Protein AF-A0A2X4UVG2-F1 (afdb_monomer_lite)

Secondary structure (DSSP, 8-state):
--SBHHHHHTT-EEEEE-SSTT-S-S--S----TT---SSSSEEEEEEE-TTS-EEEEEEEEGGGS-TTT---EEE--STT-EEEE-S------S--TT---SS-EEEESSSEEEE-S-----S-EEE-SEEEEE-STT-SS-TTT---EEE-TTEEEE-TT-----S-EEE-S---

Foldseek 3Di:
DDQEQVVQVVFKDFPAFAPAFLPAPDWDPDDDPPPDADPWLQKGFDFTADPSNGTTITTMHTLLVDDQARHDQEGAQADLARHHEHQDARAADDDHHPVNHPSAEHEYHHAYEYEQQDQYAGAEEYEQAAHEYEYNEAASAHDPPQAEEYEAHDNGYYHDVPHHHHHHYYHYPPDPD

Sequence (177 aa):
MPNSASALTSTQYTLIHTSTPGGISGDFSSVSLGGASSSVDYVLLYGGKSASGQDYNVGFELTWLADEQRGNGAFTLAGVNDRFNVDISLGDRSGVFASDWDGKTLTKAGKGTLLLSRVNTYSGPTLIQQGTLETGVENAFGGALEGTDVFVGEGGTLNLNGFSQKIGNLTEADGWL

Radius of gyration: 17.29 Å; chains: 1; bounding box: 51×38×46 Å

Organism: NCBI:txid158841

InterPro domains:
  IPR013425 Autotransporter-associated beta strand repeat [PF12951] (106-134)
  IPR013425 Autotransporter-associated beta strand repeat [TIGR02601] (105-135)

pLDDT: mean 90.62, std 10.82, range [44.03, 98.88]

Structure (mmCIF, N/CA/C/O backbone):
data_AF-A0A2X4UVG2-F1
#
_entry.id   AF-A0A2X4UVG2-F1
#
loop_
_atom_site.group_PDB
_atom_site.id
_atom_site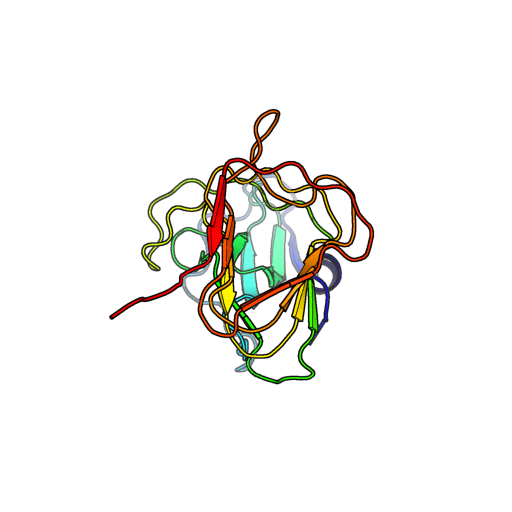.type_symbol
_atom_site.label_atom_id
_atom_site.label_alt_id
_atom_site.label_comp_id
_atom_site.label_asym_id
_atom_site.label_entity_id
_atom_site.label_seq_id
_atom_site.pdbx_PDB_ins_code
_atom_site.Cartn_x
_atom_site.Cartn_y
_atom_site.Cartn_z
_atom_site.occupancy
_atom_site.B_iso_or_equiv
_atom_site.auth_seq_id
_atom_site.auth_comp_id
_atom_site.auth_asym_id
_atom_site.auth_atom_id
_atom_site.pdbx_PDB_model_num
ATOM 1 N N . MET A 1 1 ? -11.482 -14.246 -2.351 1.00 68.94 1 MET A N 1
ATOM 2 C CA . MET A 1 1 ? -11.282 -13.060 -1.492 1.00 68.94 1 MET A CA 1
ATOM 3 C C . MET A 1 1 ? -11.480 -11.816 -2.344 1.00 68.94 1 MET A C 1
ATOM 5 O O . MET A 1 1 ? -11.274 -11.931 -3.552 1.00 68.94 1 MET A O 1
ATOM 9 N N . PRO A 1 2 ? -11.928 -10.682 -1.777 1.00 82.25 2 PRO A N 1
ATOM 10 C CA . PRO A 1 2 ? -12.021 -9.427 -2.518 1.00 82.25 2 PRO A CA 1
ATOM 11 C C . PRO A 1 2 ? -10.682 -9.083 -3.177 1.00 82.25 2 PRO A C 1
ATOM 13 O O . PRO A 1 2 ? -9.627 -9.331 -2.599 1.00 82.25 2 PRO A O 1
ATOM 16 N N . ASN A 1 3 ? -10.725 -8.543 -4.391 1.00 90.81 3 ASN A N 1
ATOM 17 C CA . ASN A 1 3 ? -9.539 -8.206 -5.181 1.00 90.81 3 ASN A CA 1
ATOM 18 C C . ASN A 1 3 ? -9.209 -6.704 -5.152 1.00 90.81 3 ASN A C 1
ATOM 20 O O . ASN A 1 3 ? -8.364 -6.260 -5.929 1.00 90.81 3 ASN A O 1
ATOM 24 N N . SER A 1 4 ? -9.864 -5.923 -4.286 1.00 95.88 4 SER A N 1
ATOM 25 C CA . SER A 1 4 ? -9.519 -4.525 -4.037 1.00 95.88 4 SER A CA 1
ATOM 26 C C . SER A 1 4 ? -9.608 -4.147 -2.560 1.00 95.88 4 SER A C 1
ATOM 28 O O . SER A 1 4 ? -10.325 -4.786 -1.787 1.00 95.88 4 SER A O 1
ATOM 30 N N . ALA A 1 5 ? -8.878 -3.103 -2.169 1.00 95.38 5 ALA A N 1
ATOM 31 C CA . ALA A 1 5 ? -8.797 -2.634 -0.789 1.00 95.38 5 ALA A CA 1
ATOM 32 C C . ALA A 1 5 ? -10.146 -2.140 -0.240 1.00 95.38 5 ALA A C 1
ATOM 34 O O . ALA A 1 5 ? -10.533 -2.501 0.870 1.00 95.38 5 ALA A O 1
ATOM 35 N N . SER A 1 6 ? -10.899 -1.371 -1.024 1.00 94.12 6 SER A N 1
ATOM 36 C CA . SER A 1 6 ? -12.230 -0.880 -0.656 1.00 94.12 6 SER A CA 1
ATOM 37 C C . SER A 1 6 ? -13.260 -2.009 -0.564 1.00 94.12 6 SER A C 1
ATOM 39 O O . SER A 1 6 ? -14.169 -1.973 0.266 1.00 94.12 6 SER A O 1
ATOM 41 N N . ALA A 1 7 ? -13.095 -3.068 -1.360 1.00 93.50 7 ALA A N 1
ATOM 42 C CA . ALA A 1 7 ? -13.948 -4.239 -1.263 1.00 93.50 7 ALA A CA 1
ATOM 43 C C . ALA A 1 7 ? -13.689 -5.025 0.036 1.00 93.50 7 ALA A C 1
ATOM 45 O O . ALA A 1 7 ? -14.626 -5.620 0.560 1.00 93.50 7 ALA A O 1
ATOM 46 N N . LEU A 1 8 ? -12.477 -4.985 0.611 1.00 90.56 8 LEU A N 1
ATOM 47 C CA . LEU A 1 8 ? -12.222 -5.548 1.946 1.00 90.56 8 LEU A CA 1
ATOM 48 C C . LEU A 1 8 ? -13.005 -4.790 3.018 1.00 90.56 8 LEU A C 1
ATOM 50 O O . LEU A 1 8 ? -13.723 -5.416 3.792 1.00 90.56 8 LEU A O 1
ATOM 54 N N . THR A 1 9 ? -12.946 -3.457 3.029 1.00 81.56 9 THR A N 1
ATOM 55 C CA . THR A 1 9 ? -13.658 -2.663 4.044 1.00 81.56 9 THR A CA 1
ATOM 56 C C . THR A 1 9 ? -15.176 -2.799 3.926 1.00 81.56 9 THR A C 1
ATOM 58 O O . THR A 1 9 ? -15.870 -2.755 4.936 1.00 81.56 9 THR A O 1
ATOM 61 N N . SER A 1 10 ? -15.701 -3.088 2.729 1.00 85.38 10 SER A N 1
ATOM 62 C CA . SER A 1 10 ? -17.121 -3.421 2.537 1.00 85.38 10 SER A CA 1
ATOM 63 C C . SER A 1 10 ? -17.563 -4.735 3.199 1.00 85.38 10 SER A C 1
ATOM 65 O O . SER A 1 10 ? -18.758 -4.962 3.373 1.00 85.38 10 SER A O 1
ATOM 67 N N . THR A 1 11 ? -16.616 -5.597 3.589 1.00 85.12 11 THR A N 1
ATOM 68 C CA . THR A 1 11 ? -16.900 -6.823 4.354 1.00 85.12 11 THR A CA 1
ATOM 69 C C . THR A 1 11 ? -16.963 -6.593 5.861 1.00 85.12 11 THR A C 1
ATOM 71 O O . THR A 1 11 ? -17.214 -7.544 6.598 1.00 85.12 11 THR A O 1
ATOM 74 N N . GLN A 1 12 ? -16.700 -5.370 6.336 1.00 87.75 12 GLN A N 1
ATOM 75 C CA . GLN A 1 12 ? -16.774 -5.067 7.758 1.00 87.75 12 GLN A CA 1
ATOM 76 C C . GLN A 1 12 ? -18.227 -4.906 8.203 1.00 87.75 12 GLN A C 1
ATOM 78 O O . GLN A 1 12 ? -18.997 -4.140 7.625 1.00 87.75 12 GLN A O 1
ATOM 83 N N . TYR A 1 13 ? -18.580 -5.609 9.273 1.00 88.25 13 TYR A N 1
ATOM 84 C CA . TYR A 1 13 ? -19.883 -5.544 9.918 1.00 88.25 13 TYR A CA 1
ATOM 85 C C . TYR A 1 13 ? -19.717 -5.154 11.379 1.00 88.25 13 TYR A C 1
ATOM 87 O O . TYR A 1 13 ? -18.885 -5.720 12.093 1.00 88.25 13 TYR A O 1
ATOM 95 N N . THR A 1 14 ? -20.551 -4.224 11.837 1.00 91.12 14 THR A N 1
ATOM 96 C CA . THR A 1 14 ? -20.652 -3.892 13.256 1.00 91.12 14 THR A CA 1
ATOM 97 C C . THR A 1 14 ? -21.379 -5.013 13.983 1.00 91.12 14 THR A C 1
ATOM 99 O O . THR A 1 14 ? -22.576 -5.226 13.796 1.00 91.12 14 THR A O 1
ATOM 102 N N . LEU A 1 15 ? -20.638 -5.741 14.811 1.00 88.75 15 LEU A N 1
ATOM 103 C CA . LEU A 1 15 ? -21.164 -6.817 15.641 1.00 88.75 15 LEU A CA 1
ATOM 104 C C . LEU A 1 15 ? -21.756 -6.277 16.945 1.00 88.75 15 LEU A C 1
ATOM 106 O O . LEU A 1 15 ? -22.764 -6.783 17.431 1.00 88.75 15 LEU A O 1
ATOM 110 N N . ILE A 1 16 ? -21.120 -5.253 17.513 1.00 91.12 16 ILE A N 1
ATOM 111 C CA . ILE A 1 16 ? -21.537 -4.618 18.764 1.00 91.12 16 ILE A CA 1
ATOM 112 C C . ILE A 1 16 ? -21.558 -3.114 18.540 1.00 91.12 16 ILE A C 1
ATOM 114 O O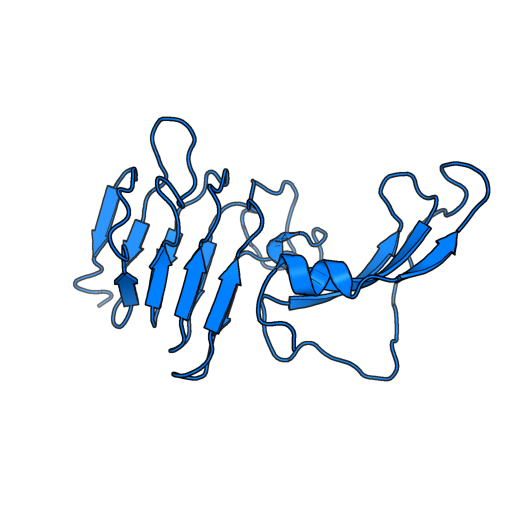 . ILE A 1 16 ? -20.570 -2.563 18.074 1.00 91.12 16 ILE A O 1
ATOM 118 N N . HIS A 1 17 ? -22.657 -2.464 18.907 1.00 94.19 17 HIS A N 1
ATOM 119 C CA . HIS A 1 17 ? -22.778 -1.011 18.957 1.00 94.19 17 HIS A CA 1
ATOM 120 C C . HIS A 1 17 ? -23.222 -0.602 20.360 1.00 94.19 17 HIS A C 1
ATOM 122 O O . HIS A 1 17 ? -24.146 -1.191 20.927 1.00 94.19 17 HIS A O 1
ATOM 128 N N . THR A 1 18 ? -22.564 0.400 20.927 1.00 93.25 18 THR A N 1
ATOM 129 C CA . THR A 1 18 ? -22.903 0.973 22.233 1.00 93.25 18 THR A CA 1
ATOM 130 C C . THR A 1 18 ? -23.547 2.340 22.051 1.00 93.25 18 THR A C 1
ATOM 132 O O . THR A 1 18 ? -23.200 3.082 21.144 1.00 93.25 18 THR A O 1
ATOM 135 N N . SER A 1 19 ? -24.485 2.704 22.924 1.00 94.06 19 SER A N 1
ATOM 136 C CA . SER A 1 19 ? -25.273 3.935 22.770 1.00 94.06 19 SER A CA 1
ATOM 137 C C . SER A 1 19 ? -24.489 5.236 22.990 1.00 94.06 19 SER A C 1
ATOM 139 O O . SER A 1 19 ? -25.035 6.317 22.781 1.00 94.06 19 SER A O 1
ATOM 141 N N . THR A 1 20 ? -23.247 5.160 23.473 1.00 92.38 20 THR A N 1
ATOM 142 C CA . THR A 1 20 ? -22.405 6.321 23.792 1.00 92.38 20 THR A CA 1
ATOM 143 C C . THR A 1 20 ? -20.947 6.056 23.416 1.00 92.38 20 THR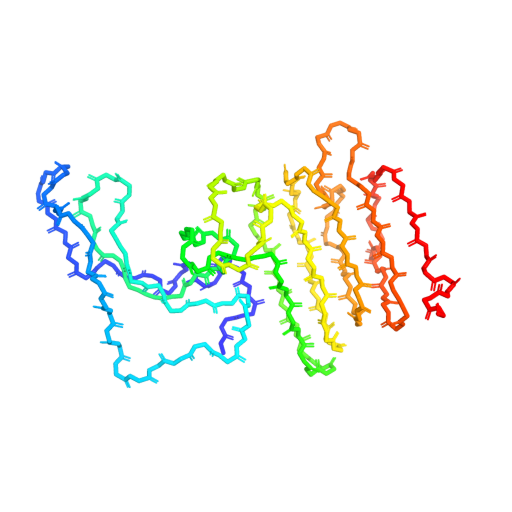 A C 1
ATOM 145 O O . THR A 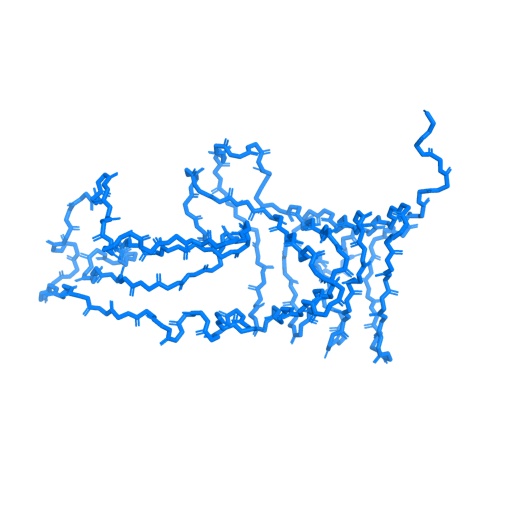1 20 ? -20.469 4.947 23.670 1.00 92.38 20 THR A O 1
ATOM 148 N N . PRO A 1 21 ? -20.202 7.058 22.899 1.00 91.75 21 PRO A N 1
ATOM 149 C CA . PRO A 1 21 ? -18.757 6.950 22.687 1.00 91.75 21 PRO A CA 1
ATOM 150 C C . PRO A 1 21 ? -18.026 6.413 23.923 1.00 91.75 21 PRO A C 1
ATOM 152 O O . PRO A 1 21 ? -18.320 6.822 25.045 1.00 91.75 21 PRO A O 1
ATOM 155 N N . GLY A 1 22 ? -17.073 5.504 23.715 1.00 89.38 22 GLY A N 1
ATOM 156 C CA . GLY A 1 22 ? -16.306 4.865 24.787 1.00 89.38 22 GLY A CA 1
ATOM 157 C C . GLY A 1 22 ? -17.042 3.756 25.547 1.00 89.38 22 GLY A C 1
ATOM 158 O O . GLY A 1 22 ? -16.528 3.293 26.563 1.00 89.38 22 GLY A O 1
ATOM 159 N N . GLY A 1 23 ? -18.217 3.315 25.082 1.00 90.62 23 GLY A N 1
ATOM 160 C CA . GLY A 1 23 ? -18.952 2.203 25.692 1.00 90.62 23 GLY A CA 1
ATOM 161 C C . GLY A 1 23 ? -18.227 0.853 25.607 1.00 90.62 23 GLY A C 1
ATOM 162 O O . GLY A 1 23 ? -18.507 -0.038 26.407 1.00 90.62 23 GLY A O 1
ATOM 163 N N . ILE A 1 24 ? -17.275 0.707 24.681 1.00 87.44 24 ILE A N 1
ATOM 164 C CA . ILE A 1 24 ? -16.370 -0.441 24.572 1.00 87.44 24 ILE A CA 1
ATOM 165 C C . ILE A 1 24 ? -15.000 -0.040 25.130 1.00 87.44 24 ILE A C 1
ATOM 167 O O . ILE A 1 24 ? -14.300 0.798 24.553 1.00 87.44 24 ILE A O 1
ATOM 171 N N . SER A 1 25 ? -14.610 -0.653 26.250 1.00 85.50 25 SER A N 1
ATOM 172 C CA . SER A 1 25 ? -13.296 -0.477 26.874 1.00 85.50 25 SER A CA 1
ATOM 173 C C . SER A 1 25 ? -12.396 -1.695 26.637 1.00 85.50 25 SER A C 1
ATOM 175 O O . SER A 1 25 ? -12.847 -2.837 26.675 1.00 85.50 25 SER A O 1
ATOM 177 N N . GLY A 1 26 ? -11.107 -1.440 26.385 1.00 77.00 26 GLY A N 1
ATOM 178 C CA . GLY A 1 26 ? -10.157 -2.473 25.949 1.00 77.00 26 GLY A CA 1
ATOM 179 C C . GLY A 1 26 ? -10.397 -2.946 24.510 1.00 77.00 26 GLY A C 1
ATOM 180 O O . GLY A 1 26 ? -11.295 -2.454 23.834 1.00 77.00 26 GLY A O 1
ATOM 181 N N . ASP A 1 27 ? -9.572 -3.878 24.038 1.00 70.75 27 ASP A N 1
ATOM 182 C CA . ASP A 1 27 ? -9.827 -4.660 22.822 1.00 70.75 27 ASP A CA 1
ATOM 183 C C . ASP A 1 27 ? -9.739 -6.149 23.176 1.00 70.75 27 ASP A C 1
ATOM 185 O O . ASP A 1 27 ? -9.086 -6.524 24.158 1.00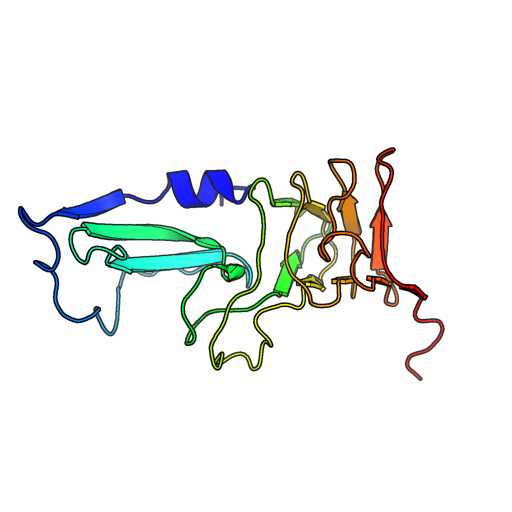 70.75 27 ASP A O 1
ATOM 189 N N . PHE A 1 28 ? -10.419 -7.003 22.416 1.00 70.25 28 PHE A N 1
ATOM 190 C CA . PHE A 1 28 ? -10.353 -8.439 22.645 1.00 70.25 28 PHE A CA 1
ATOM 191 C C . PHE A 1 28 ? -8.959 -8.936 22.264 1.00 70.25 28 PHE A C 1
ATOM 193 O O . PHE A 1 28 ? -8.503 -8.758 21.139 1.00 70.25 28 PHE A O 1
ATOM 200 N N . SER A 1 29 ? -8.295 -9.616 23.199 1.00 65.62 29 SER A N 1
ATOM 201 C CA . SER A 1 29 ? -6.971 -10.210 22.972 1.00 65.62 29 SER A CA 1
ATOM 202 C C . SER A 1 29 ? -6.974 -11.292 21.889 1.00 65.62 29 SER A C 1
ATOM 204 O O . SER A 1 29 ? -5.926 -11.625 21.343 1.00 65.62 29 SER A O 1
ATOM 206 N N . SER A 1 30 ? -8.145 -11.854 21.580 1.00 65.44 30 SER A N 1
ATOM 207 C CA . SER A 1 30 ? -8.342 -12.757 20.453 1.00 65.44 30 SER A CA 1
ATOM 208 C C . SER A 1 30 ? -9.767 -12.649 19.919 1.00 65.44 30 SER A C 1
ATOM 210 O O . SER A 1 30 ? -10.727 -12.561 20.686 1.00 65.44 30 SER A O 1
ATOM 212 N N . VAL A 1 31 ? -9.896 -12.695 18.594 1.00 70.00 31 VAL A N 1
ATOM 213 C CA . VAL A 1 31 ? -11.172 -12.786 17.881 1.00 70.00 31 VAL A CA 1
ATOM 214 C C . VAL A 1 31 ? -11.125 -14.053 17.041 1.00 70.00 31 VAL A C 1
ATOM 216 O O . VAL A 1 31 ? -10.280 -14.189 16.160 1.00 70.00 31 VAL A O 1
ATOM 219 N N . SER A 1 32 ? -12.015 -15.001 17.329 1.00 72.25 32 SER A N 1
ATOM 220 C CA . SER A 1 32 ? -12.132 -16.248 16.570 1.00 72.25 32 SER A CA 1
ATOM 221 C C . SER A 1 32 ? -13.367 -16.188 15.681 1.00 72.25 32 SER A C 1
ATOM 223 O O . SER A 1 32 ? -14.491 -16.224 16.179 1.00 72.25 32 SER A O 1
ATOM 225 N N . LEU A 1 33 ? -13.172 -16.114 14.363 1.00 70.00 33 LEU A N 1
ATOM 226 C CA . LEU A 1 33 ? -14.260 -16.163 13.378 1.00 70.00 33 LEU A CA 1
ATOM 227 C C . LEU A 1 33 ? -14.296 -17.536 12.696 1.00 70.00 33 LEU A C 1
ATOM 229 O O . LEU A 1 33 ? -14.175 -17.659 11.479 1.00 70.00 33 LEU A O 1
ATOM 233 N N . GLY A 1 34 ? -14.398 -18.593 13.505 1.00 66.88 34 GLY A N 1
ATOM 234 C CA . GLY A 1 34 ? -14.636 -19.952 13.008 1.00 66.88 34 GLY A CA 1
ATOM 235 C C . GLY A 1 34 ? -13.497 -20.555 12.177 1.00 66.88 34 GLY A C 1
ATOM 236 O O . GLY A 1 34 ? -13.759 -21.381 11.310 1.00 66.88 34 GLY A O 1
ATOM 237 N N . GLY A 1 35 ? -12.245 -20.150 12.421 1.00 62.44 35 GLY A N 1
ATOM 238 C CA . GLY A 1 35 ? -11.067 -20.686 11.724 1.00 62.44 35 GLY A CA 1
ATOM 239 C C . GLY A 1 35 ? -10.745 -20.024 10.380 1.00 62.44 35 GLY A C 1
ATOM 240 O O . GLY A 1 35 ? -9.851 -20.495 9.681 1.00 62.44 35 GLY A O 1
ATOM 241 N N . ALA A 1 36 ? -11.434 -18.939 10.012 1.00 60.88 36 ALA A N 1
ATOM 242 C CA . ALA A 1 36 ? -11.056 -18.132 8.857 1.00 60.88 36 ALA A CA 1
ATOM 243 C C . ALA A 1 36 ? -9.651 -17.531 9.057 1.00 60.88 36 ALA A C 1
ATOM 245 O O . ALA A 1 36 ? -9.397 -16.844 10.044 1.00 60.88 36 ALA A O 1
ATOM 246 N N . SER A 1 37 ? -8.744 -17.776 8.112 1.00 64.19 37 SER A N 1
ATOM 247 C CA . SER A 1 37 ? -7.418 -17.156 8.051 1.00 64.19 37 SER A CA 1
ATOM 248 C C . SER A 1 37 ? -7.271 -16.378 6.748 1.00 64.19 37 SER A C 1
ATOM 250 O O . SER A 1 37 ? -7.845 -16.751 5.721 1.00 64.19 37 SER A O 1
ATOM 252 N N . SER A 1 38 ? -6.473 -15.311 6.764 1.00 73.62 38 SER A N 1
ATOM 253 C CA . SER A 1 38 ? -5.981 -14.758 5.506 1.00 73.62 38 SER A CA 1
ATOM 254 C C . SER A 1 38 ? -4.985 -15.734 4.883 1.00 73.62 38 SER A C 1
ATOM 256 O O . SER A 1 38 ? -4.181 -16.339 5.592 1.00 73.62 38 SER A O 1
ATOM 258 N N . SER A 1 39 ? -5.049 -15.915 3.566 1.00 81.69 39 SER A N 1
ATOM 259 C CA . SER A 1 39 ? -4.076 -16.715 2.813 1.00 81.69 39 SER A CA 1
ATOM 260 C C . SER A 1 39 ? -2.914 -15.874 2.276 1.00 81.69 39 SER A C 1
ATOM 262 O O . SER A 1 39 ? -2.070 -16.402 1.557 1.00 81.69 39 SER A O 1
ATOM 264 N N . VAL A 1 40 ? -2.906 -14.570 2.564 1.00 92.38 40 VAL A N 1
ATOM 265 C CA . VAL A 1 40 ? -1.948 -13.581 2.054 1.00 92.38 40 VAL A CA 1
ATOM 266 C C . VAL A 1 40 ? -1.512 -12.632 3.172 1.00 92.38 40 VAL A C 1
ATOM 268 O O . VAL A 1 40 ? -2.208 -12.485 4.174 1.00 92.38 40 VAL A O 1
ATOM 271 N N . ASP A 1 41 ? -0.372 -11.971 2.998 1.00 94.25 41 ASP A N 1
ATOM 272 C CA . ASP A 1 41 ? 0.222 -11.053 3.982 1.00 94.25 41 ASP A CA 1
ATOM 273 C C . ASP A 1 41 ? -0.422 -9.654 4.010 1.00 94.25 41 ASP A C 1
ATOM 275 O O . ASP A 1 41 ? -0.397 -8.988 5.047 1.00 94.25 41 ASP A O 1
ATOM 279 N N . TYR A 1 42 ? -1.052 -9.236 2.909 1.00 94.75 42 TYR A N 1
ATOM 280 C CA . TYR A 1 42 ? -1.653 -7.905 2.735 1.00 94.75 42 TYR A CA 1
ATOM 281 C C . TYR A 1 42 ? -3.134 -7.790 3.127 1.00 94.75 42 TYR A C 1
ATOM 283 O O . TYR A 1 42 ? -3.697 -6.694 3.094 1.00 94.75 42 TYR A O 1
ATOM 291 N N . VAL A 1 43 ? -3.779 -8.898 3.492 1.00 93.56 43 VAL A N 1
ATOM 292 C CA . VAL A 1 43 ? -5.148 -8.917 4.027 1.00 93.56 43 VAL A CA 1
ATOM 293 C C . VAL A 1 43 ? -5.107 -9.553 5.399 1.00 93.56 43 VAL A C 1
ATOM 295 O O . VAL A 1 43 ? -4.452 -10.577 5.581 1.00 93.56 43 VAL A O 1
ATOM 298 N N . LEU A 1 44 ? -5.861 -9.011 6.346 1.00 88.06 44 LEU A N 1
ATOM 299 C CA . LEU A 1 44 ? -6.078 -9.658 7.630 1.00 88.06 44 LEU A CA 1
ATOM 300 C C . LEU A 1 44 ? -7.561 -9.772 7.945 1.00 88.06 44 LEU A C 1
ATOM 302 O O . LEU A 1 44 ? -8.397 -9.016 7.447 1.00 88.06 44 LEU A O 1
ATOM 306 N N . LEU A 1 45 ? -7.867 -10.751 8.789 1.00 86.25 45 LEU A N 1
ATOM 307 C CA . LEU A 1 45 ? -9.164 -10.864 9.422 1.00 86.25 45 LEU A CA 1
ATOM 308 C C . LEU A 1 45 ? -9.228 -9.854 10.570 1.00 86.25 45 LEU A C 1
ATOM 310 O O . LEU A 1 45 ? -8.571 -10.023 11.601 1.00 86.25 45 LEU A O 1
ATOM 314 N N . TYR A 1 46 ? -9.980 -8.784 10.356 1.00 81.56 46 TYR A N 1
ATOM 315 C CA . TYR A 1 46 ? -10.130 -7.702 11.306 1.00 81.56 46 TYR A CA 1
ATOM 316 C C . TYR A 1 46 ? -11.194 -8.058 12.330 1.00 81.56 46 TYR A C 1
ATOM 318 O O . TYR A 1 46 ? -12.293 -8.505 11.997 1.00 81.56 46 TYR A O 1
ATOM 326 N N . GLY A 1 47 ? -10.849 -7.815 13.583 1.00 85.12 47 GLY A N 1
ATOM 327 C CA . GLY A 1 47 ? -11.760 -7.767 14.706 1.00 85.12 47 GLY A CA 1
ATOM 328 C C . GLY A 1 47 ? -11.207 -6.705 15.634 1.00 85.12 47 GLY A C 1
ATOM 329 O O . GLY A 1 47 ? -10.112 -6.886 16.168 1.00 85.12 47 GLY A O 1
ATOM 330 N N . GLY A 1 48 ? -11.901 -5.578 15.735 1.00 84.94 48 GLY A N 1
ATOM 331 C CA . GLY A 1 48 ? -11.405 -4.440 16.489 1.00 84.94 48 GLY A CA 1
ATOM 332 C C . GLY A 1 48 ? -12.475 -3.392 16.734 1.00 84.94 48 GLY A C 1
ATOM 333 O O . GLY A 1 48 ? -13.494 -3.307 16.037 1.00 84.94 48 GLY A O 1
ATOM 334 N N . LYS A 1 49 ? -12.242 -2.586 17.768 1.00 87.12 49 LYS A N 1
ATOM 335 C CA . LYS A 1 49 ? -13.125 -1.469 18.097 1.00 87.12 49 LYS A CA 1
ATOM 336 C C . LYS A 1 49 ? -12.876 -0.272 17.182 1.00 87.12 49 LYS A C 1
ATOM 338 O O . LYS A 1 49 ? -11.739 0.026 16.817 1.00 87.12 49 LYS A O 1
ATOM 343 N N . SER A 1 50 ? -13.927 0.488 16.901 1.00 86.94 50 SER A N 1
ATOM 344 C CA . SER A 1 50 ? -13.803 1.784 16.245 1.00 86.94 50 SER A CA 1
ATOM 345 C C . SER A 1 50 ? -13.006 2.771 17.107 1.00 86.94 50 SER A C 1
ATOM 347 O O . SER A 1 50 ? -12.901 2.635 18.331 1.00 86.94 50 SER A O 1
ATOM 349 N N . ALA A 1 51 ? -12.444 3.806 16.477 1.00 84.62 51 ALA A N 1
ATOM 350 C CA . ALA A 1 51 ? -11.664 4.833 17.175 1.00 84.62 51 ALA A CA 1
ATOM 351 C C . ALA A 1 51 ? -12.461 5.535 18.292 1.00 84.62 51 ALA A C 1
ATOM 353 O O . ALA A 1 51 ? -11.903 5.893 19.326 1.00 84.62 51 ALA A O 1
ATOM 354 N N . SER A 1 52 ? -13.779 5.674 18.116 1.00 88.12 52 SER A N 1
ATOM 355 C CA . SER A 1 52 ? -14.699 6.227 19.115 1.00 88.12 52 SER A CA 1
ATOM 356 C C . SER A 1 52 ? -15.027 5.256 20.258 1.00 88.12 52 SER A C 1
ATOM 358 O O . SER A 1 52 ? -15.730 5.642 21.191 1.00 88.12 52 SER A O 1
ATOM 360 N N . GLY A 1 53 ? -14.564 4.002 20.190 1.00 89.06 53 GLY A N 1
ATOM 361 C CA . GLY A 1 53 ? -14.888 2.941 21.147 1.00 89.06 53 GLY A CA 1
ATOM 362 C C . GLY A 1 53 ? -16.380 2.619 21.198 1.00 89.06 53 GLY A C 1
ATOM 363 O O . GLY A 1 53 ? -16.872 2.207 22.243 1.00 89.06 53 GLY A O 1
ATOM 364 N N . GLN A 1 54 ? -17.111 2.892 20.116 1.00 93.56 54 GLN A N 1
ATOM 365 C CA . GLN A 1 54 ? -18.567 2.762 20.070 1.00 93.56 54 GLN A CA 1
ATOM 366 C C . GLN A 1 54 ? -19.013 1.479 19.382 1.00 93.56 54 GLN A C 1
ATOM 368 O O . GLN A 1 54 ? -20.018 0.894 19.784 1.00 93.56 54 GLN A O 1
ATOM 373 N N . ASP A 1 55 ? -18.234 1.050 18.392 1.00 91.56 55 ASP A N 1
ATOM 374 C CA . ASP A 1 55 ? -18.533 -0.080 17.527 1.00 91.56 55 ASP A CA 1
ATOM 375 C C . ASP A 1 55 ? -17.438 -1.128 17.661 1.00 91.56 55 ASP A C 1
ATOM 377 O O . ASP A 1 55 ? -16.260 -0.785 17.754 1.00 91.56 55 ASP A O 1
ATOM 381 N N . TYR A 1 56 ? -17.818 -2.399 17.632 1.00 89.69 56 TYR A N 1
ATOM 382 C CA . TYR A 1 56 ? -16.908 -3.507 17.397 1.00 89.69 56 TYR A CA 1
ATOM 383 C C . TYR A 1 56 ? -17.167 -4.064 16.009 1.00 89.69 56 TYR A C 1
ATOM 385 O O . TYR A 1 56 ? -18.250 -4.598 15.753 1.00 89.69 56 TYR A O 1
ATOM 393 N N . ASN A 1 57 ? -16.189 -3.937 15.120 1.00 88.94 57 ASN A N 1
ATOM 394 C CA . ASN A 1 57 ? -16.323 -4.336 13.729 1.00 88.94 57 ASN A CA 1
ATOM 395 C C . ASN A 1 57 ? -15.532 -5.616 13.471 1.00 88.94 57 ASN A C 1
ATOM 397 O O . ASN A 1 57 ? -14.418 -5.784 13.968 1.00 88.94 57 ASN A O 1
ATOM 401 N N . VAL A 1 58 ? -16.113 -6.509 12.674 1.00 89.06 58 VAL A N 1
ATOM 402 C CA . VAL A 1 58 ? -15.469 -7.737 12.197 1.00 89.06 58 VAL A CA 1
ATOM 403 C C . VAL A 1 58 ? -15.540 -7.804 10.678 1.00 89.06 58 VAL A C 1
ATOM 405 O O . VAL A 1 58 ? -16.540 -7.392 10.097 1.00 89.06 58 VAL A O 1
ATOM 408 N N . GLY A 1 59 ? -14.505 -8.319 10.023 1.00 88.19 59 GLY A N 1
ATOM 409 C CA . GLY A 1 59 ? -14.459 -8.438 8.565 1.00 88.19 59 GLY A CA 1
ATOM 410 C C . GLY A 1 59 ? -13.033 -8.589 8.062 1.00 88.19 59 GLY A C 1
ATOM 411 O O . GLY A 1 59 ? -12.184 -9.127 8.764 1.00 88.19 59 GLY A O 1
ATOM 412 N N . PHE A 1 60 ? -12.753 -8.099 6.860 1.00 88.81 60 PHE A N 1
ATOM 413 C CA . PHE A 1 60 ? -11.391 -7.990 6.348 1.00 88.81 60 PHE A CA 1
ATOM 414 C C . PHE A 1 60 ? -10.921 -6.537 6.309 1.00 88.81 60 PHE A C 1
ATOM 416 O O . PHE A 1 60 ? -11.706 -5.601 6.143 1.00 88.81 60 PHE A O 1
ATOM 423 N N . GLU A 1 61 ? -9.614 -6.352 6.422 1.00 90.50 61 GLU A N 1
ATOM 424 C CA . GLU A 1 61 ? -8.959 -5.080 6.137 1.00 90.50 61 GLU A CA 1
ATOM 425 C C . GLU A 1 61 ? -7.592 -5.304 5.494 1.00 90.50 61 GLU A C 1
ATOM 427 O O . GLU A 1 61 ? -7.081 -6.428 5.450 1.00 90.50 61 GLU A O 1
ATOM 432 N N . LEU A 1 62 ? -7.005 -4.219 4.989 1.00 94.81 62 LEU A N 1
ATOM 433 C CA . LEU A 1 62 ? -5.609 -4.230 4.585 1.00 94.81 62 LEU A CA 1
ATOM 434 C C . LEU A 1 62 ? -4.703 -4.302 5.803 1.00 94.81 62 LEU A C 1
ATOM 436 O O . LEU A 1 62 ? -4.832 -3.489 6.718 1.00 94.81 62 LEU A O 1
ATOM 440 N N . THR A 1 63 ? -3.691 -5.159 5.732 1.00 94.94 63 THR A N 1
ATOM 441 C CA . THR A 1 63 ? -2.668 -5.225 6.776 1.00 94.94 63 THR A CA 1
ATOM 442 C C . THR A 1 63 ? -1.891 -3.915 6.928 1.00 94.94 63 THR A C 1
ATOM 444 O O . THR A 1 63 ? -1.459 -3.585 8.025 1.00 94.94 63 THR A O 1
ATOM 447 N N . TRP A 1 64 ? -1.822 -3.092 5.876 1.00 97.25 64 TRP A N 1
ATOM 448 C CA . TRP A 1 64 ? -1.300 -1.720 5.945 1.00 97.25 64 TRP A CA 1
ATOM 449 C C . TRP A 1 64 ? -2.002 -0.851 7.001 1.00 97.25 64 TRP A C 1
ATOM 451 O O . TRP A 1 64 ? -1.395 0.026 7.609 1.00 97.25 64 TRP A O 1
ATOM 461 N N . LEU A 1 65 ? -3.308 -1.045 7.200 1.00 93.88 65 LEU A N 1
ATOM 462 C CA . LEU A 1 65 ? -4.124 -0.215 8.090 1.00 93.88 65 LEU A CA 1
ATOM 463 C C . LEU A 1 65 ? -4.168 -0.737 9.529 1.00 93.88 65 LEU A C 1
ATOM 465 O O . LEU A 1 65 ? -4.651 -0.019 10.408 1.00 93.88 65 LEU A O 1
ATOM 469 N N . ALA A 1 66 ? -3.632 -1.935 9.758 1.00 91.38 66 ALA A N 1
ATOM 470 C CA . ALA A 1 66 ? -3.687 -2.633 11.029 1.00 91.38 66 ALA A CA 1
ATOM 471 C C . ALA A 1 66 ? -2.947 -1.897 12.157 1.00 91.38 66 ALA A C 1
ATOM 473 O O . ALA A 1 66 ? -2.206 -0.930 11.947 1.00 91.38 66 ALA A O 1
ATOM 474 N N . ASP A 1 67 ? -3.144 -2.397 13.373 1.00 89.25 67 ASP A N 1
ATOM 475 C CA . ASP A 1 67 ? -2.391 -1.992 14.557 1.00 89.25 67 ASP A CA 1
ATOM 476 C C . ASP A 1 67 ? -0.916 -2.437 14.521 1.00 89.25 67 ASP A C 1
ATOM 478 O O . ASP A 1 67 ? -0.475 -3.186 13.652 1.00 89.25 67 ASP A O 1
ATOM 482 N N . GLU A 1 68 ? -0.145 -1.982 15.507 1.00 91.81 68 GLU A N 1
ATOM 483 C CA . GLU A 1 68 ? 1.285 -2.273 15.663 1.00 91.81 68 GLU A CA 1
ATOM 484 C C . GLU A 1 68 ? 1.611 -3.776 15.749 1.00 91.81 68 GLU A C 1
ATOM 486 O O . GLU A 1 68 ? 2.692 -4.201 15.353 1.00 91.81 68 GLU A O 1
ATOM 491 N N . GLN A 1 69 ? 0.687 -4.615 16.223 1.00 90.00 69 GLN A N 1
ATOM 492 C CA . GLN A 1 69 ? 0.930 -6.057 16.351 1.00 90.00 69 GLN A CA 1
ATOM 493 C C . GLN A 1 69 ? 0.861 -6.784 15.007 1.00 90.00 69 GLN A C 1
ATOM 495 O O . GLN A 1 69 ? 1.465 -7.843 14.846 1.00 90.00 69 GLN A O 1
ATOM 500 N N . ARG A 1 70 ? 0.094 -6.249 14.053 1.00 90.31 70 ARG A N 1
ATOM 501 C CA . ARG A 1 70 ? -0.229 -6.938 12.795 1.00 90.31 70 ARG A CA 1
ATOM 502 C C . ARG A 1 70 ? 0.217 -6.180 11.551 1.00 90.31 70 ARG A C 1
ATOM 504 O O . ARG A 1 70 ? 0.341 -6.798 10.498 1.00 90.31 70 ARG A O 1
ATOM 511 N N . GLY A 1 71 ? 0.452 -4.876 11.661 1.00 94.75 71 GLY A N 1
ATOM 512 C CA . GLY A 1 71 ? 0.724 -3.995 10.534 1.00 94.75 71 GLY A CA 1
ATOM 513 C C . GLY A 1 71 ? 1.990 -4.363 9.776 1.00 94.75 71 GLY A C 1
ATOM 514 O O . GLY A 1 71 ? 3.019 -4.672 10.374 1.00 94.75 71 GLY A O 1
ATOM 515 N N . ASN A 1 72 ? 1.913 -4.330 8.449 1.00 96.81 72 ASN A N 1
ATOM 516 C CA . ASN A 1 72 ? 3.050 -4.463 7.545 1.00 96.81 72 ASN A CA 1
ATOM 517 C C . ASN A 1 72 ? 2.736 -3.787 6.197 1.00 96.81 72 ASN A C 1
ATOM 519 O O . ASN A 1 72 ? 1.570 -3.555 5.868 1.00 96.81 72 ASN A O 1
ATOM 523 N N . GLY A 1 73 ? 3.781 -3.496 5.420 1.00 98.00 73 GLY A N 1
ATOM 524 C CA . GLY A 1 73 ? 3.681 -2.892 4.088 1.00 98.00 73 GLY A CA 1
ATOM 525 C C . GLY A 1 73 ? 3.943 -3.858 2.933 1.00 98.00 73 GLY A C 1
ATOM 526 O O . GLY A 1 73 ? 4.245 -3.408 1.826 1.00 98.00 73 GLY A O 1
ATOM 527 N N . ALA A 1 74 ? 3.893 -5.169 3.178 1.00 98.06 74 ALA A N 1
ATOM 528 C CA . ALA A 1 74 ? 4.175 -6.194 2.182 1.00 98.06 74 ALA A CA 1
ATOM 529 C C . ALA A 1 74 ? 2.902 -6.629 1.446 1.00 98.06 74 ALA A C 1
ATOM 531 O O . ALA A 1 74 ? 1.860 -6.885 2.044 1.00 98.06 74 ALA A O 1
ATOM 532 N N . PHE A 1 75 ? 3.013 -6.733 0.125 1.00 98.44 75 PHE A N 1
ATOM 533 C CA . PHE A 1 75 ? 2.002 -7.262 -0.776 1.00 98.44 75 PHE A CA 1
ATOM 534 C C . PHE A 1 75 ? 2.613 -8.411 -1.577 1.00 98.44 75 PHE A C 1
ATOM 536 O O . PHE A 1 75 ? 3.150 -8.206 -2.673 1.00 98.44 75 PHE A O 1
ATOM 543 N N . THR A 1 76 ? 2.533 -9.630 -1.042 1.00 97.94 76 THR A N 1
ATOM 544 C CA . THR A 1 76 ? 3.010 -10.840 -1.718 1.00 97.94 76 THR A CA 1
ATOM 545 C C . THR A 1 76 ? 1.880 -11.496 -2.504 1.00 97.94 76 THR A C 1
ATOM 547 O O . THR A 1 76 ? 1.066 -12.253 -1.976 1.00 97.94 76 THR A O 1
ATOM 550 N N . LEU A 1 77 ? 1.844 -11.240 -3.812 1.00 97.75 77 LEU A N 1
ATOM 551 C CA . LEU A 1 77 ? 0.925 -11.901 -4.742 1.00 97.75 77 LEU A CA 1
ATOM 552 C C . LEU A 1 77 ? 1.637 -13.095 -5.381 1.00 97.75 77 LEU A C 1
ATOM 554 O O . LEU A 1 77 ? 2.382 -12.932 -6.344 1.00 97.75 77 LEU A O 1
ATOM 558 N N . ALA A 1 78 ? 1.486 -14.287 -4.805 1.00 96.94 78 ALA A N 1
ATOM 559 C CA . ALA A 1 78 ? 2.315 -15.445 -5.144 1.00 96.94 78 ALA A CA 1
ATOM 560 C C . ALA A 1 78 ? 2.070 -15.988 -6.566 1.00 96.94 78 ALA A C 1
ATOM 562 O O . ALA A 1 78 ? 3.022 -16.360 -7.262 1.00 96.94 78 ALA A O 1
ATOM 563 N N . GLY A 1 79 ? 0.811 -16.042 -7.000 1.00 96.62 79 GLY A N 1
ATOM 564 C CA . GLY A 1 79 ? 0.396 -16.554 -8.301 1.00 96.62 79 GLY A CA 1
ATOM 565 C C . GLY A 1 79 ? 0.590 -15.541 -9.427 1.00 96.62 79 GLY A C 1
ATOM 566 O O . GLY A 1 79 ? 0.339 -14.354 -9.266 1.00 96.62 79 GLY A O 1
ATOM 567 N N . VAL A 1 80 ? 0.978 -16.015 -10.614 1.00 96.50 80 VAL A N 1
ATOM 568 C CA . VAL A 1 80 ? 1.148 -15.165 -11.815 1.00 96.50 80 VAL A CA 1
ATOM 569 C C . VAL A 1 80 ? -0.141 -14.455 -12.246 1.00 96.50 80 VAL A C 1
ATOM 571 O O . VAL A 1 80 ? -0.084 -13.387 -12.843 1.00 96.50 80 VAL A O 1
ATOM 574 N N . ASN A 1 81 ? -1.297 -15.041 -11.926 1.00 96.56 81 ASN A N 1
ATOM 575 C CA . ASN A 1 81 ? -2.615 -14.481 -12.227 1.00 96.56 81 ASN A CA 1
ATOM 576 C C . ASN A 1 81 ? -3.214 -13.719 -11.038 1.00 96.56 81 ASN A C 1
ATOM 578 O O . ASN A 1 81 ? -4.324 -13.195 -11.149 1.00 96.56 81 ASN A O 1
ATOM 582 N N . ASP A 1 82 ? -2.517 -13.678 -9.900 1.00 97.25 82 ASP A N 1
ATOM 583 C CA . ASP A 1 82 ? -2.993 -12.946 -8.739 1.00 97.25 82 ASP A CA 1
ATOM 584 C C . ASP A 1 82 ? -2.945 -11.457 -9.063 1.00 97.25 82 ASP A C 1
ATOM 586 O O . ASP A 1 82 ? -1.931 -10.927 -9.530 1.00 97.25 82 ASP A O 1
ATOM 590 N N . ARG A 1 83 ? -4.054 -10.774 -8.800 1.00 97.62 83 ARG A N 1
ATOM 591 C CA . ARG A 1 83 ? -4.152 -9.330 -8.955 1.00 97.62 83 ARG A CA 1
ATOM 592 C C . ARG A 1 83 ? -4.895 -8.733 -7.779 1.00 97.62 83 ARG A C 1
ATOM 594 O O . ARG A 1 83 ? -5.970 -9.210 -7.418 1.00 97.62 83 ARG A O 1
ATOM 601 N N . PHE A 1 84 ? -4.339 -7.663 -7.230 1.00 98.25 84 PHE A N 1
ATOM 602 C CA . PHE A 1 84 ? -4.957 -6.910 -6.151 1.00 98.25 84 PHE A CA 1
ATOM 603 C C . PHE A 1 84 ? -4.886 -5.413 -6.446 1.00 98.25 84 PHE A C 1
ATOM 605 O O . PHE A 1 84 ? -3.833 -4.904 -6.825 1.00 98.25 84 PHE A O 1
ATOM 612 N N . ASN A 1 85 ? -6.015 -4.721 -6.302 1.00 98.44 85 ASN A N 1
ATOM 613 C CA . ASN A 1 85 ? -6.129 -3.289 -6.536 1.00 98.44 85 ASN A CA 1
ATOM 614 C C . ASN A 1 85 ? -6.163 -2.500 -5.220 1.00 98.44 85 ASN A C 1
ATOM 616 O O . ASN A 1 85 ? -7.121 -2.576 -4.451 1.00 98.44 85 ASN A O 1
ATOM 620 N N . VAL A 1 86 ? -5.145 -1.684 -4.992 1.00 98.25 86 VAL A N 1
ATOM 621 C CA . VAL A 1 86 ? -5.119 -0.682 -3.929 1.00 98.25 86 VAL A CA 1
ATOM 622 C C . VAL A 1 86 ? -5.874 0.555 -4.425 1.00 98.25 86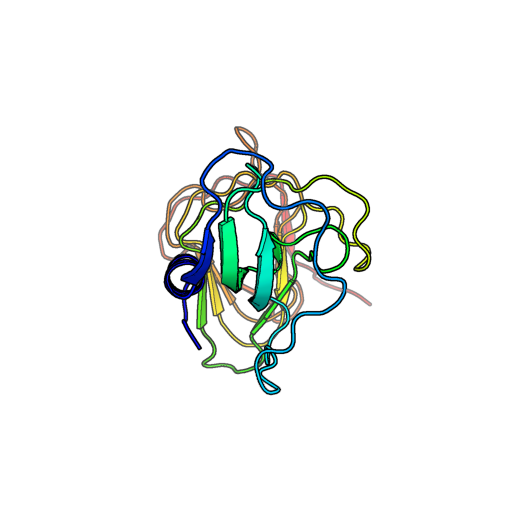 VAL A C 1
ATOM 624 O O . VAL A 1 86 ? -5.309 1.469 -5.025 1.00 98.25 86 VAL A O 1
ATOM 627 N N . ASP A 1 87 ? -7.187 0.557 -4.192 1.00 97.50 87 ASP A N 1
ATOM 628 C CA . ASP A 1 87 ? -8.140 1.604 -4.594 1.00 97.50 87 ASP A CA 1
ATOM 629 C C . ASP A 1 87 ? -8.521 2.570 -3.457 1.00 97.50 87 ASP A C 1
ATOM 631 O O . ASP A 1 87 ? -9.457 3.374 -3.577 1.00 97.50 87 ASP A O 1
ATOM 635 N N . ILE A 1 88 ? -7.734 2.551 -2.383 1.00 95.81 88 ILE A N 1
ATOM 636 C CA . ILE A 1 88 ? -7.729 3.535 -1.296 1.00 95.81 88 ILE A CA 1
ATOM 637 C C . ILE A 1 88 ? -6.342 4.184 -1.204 1.00 95.81 88 ILE A C 1
ATOM 639 O O . ILE A 1 88 ? -5.365 3.608 -1.670 1.00 95.81 88 ILE A O 1
ATOM 643 N N . SER A 1 89 ? -6.246 5.379 -0.618 1.00 96.44 89 SER A N 1
ATOM 644 C CA . SER A 1 89 ? -4.946 6.030 -0.406 1.00 96.44 89 SER A CA 1
ATOM 645 C C . SER A 1 89 ? -4.217 5.389 0.777 1.00 96.44 89 SER A C 1
ATOM 647 O O . SER A 1 89 ? -4.774 5.305 1.874 1.00 96.44 89 SER A O 1
ATOM 649 N N . LEU A 1 90 ? -2.983 4.942 0.556 1.00 97.50 90 LEU A N 1
ATOM 650 C CA . LEU A 1 90 ? -2.071 4.462 1.589 1.00 97.50 90 LEU A CA 1
ATOM 651 C C . LEU A 1 90 ? -1.226 5.627 2.104 1.00 97.50 90 LEU A C 1
ATOM 653 O O . LEU A 1 90 ? -0.424 6.194 1.362 1.00 97.50 90 LEU A O 1
ATOM 657 N N . GLY A 1 91 ? -1.409 5.970 3.376 1.00 96.81 91 GLY A N 1
ATOM 658 C CA . GLY A 1 91 ? -0.589 6.949 4.087 1.00 96.81 91 GLY A CA 1
ATOM 659 C C . GLY A 1 91 ? 0.305 6.304 5.139 1.00 96.81 91 GLY A C 1
ATOM 660 O O . GLY A 1 91 ? 0.148 5.122 5.458 1.00 96.81 91 GLY A O 1
ATOM 661 N N . ASP A 1 92 ? 1.207 7.111 5.696 1.00 97.06 92 ASP A N 1
ATOM 662 C CA . ASP A 1 92 ? 2.095 6.701 6.783 1.00 97.06 92 ASP A CA 1
ATOM 663 C C . ASP A 1 92 ? 1.323 6.144 7.981 1.00 97.06 92 ASP A C 1
ATOM 665 O O . ASP A 1 92 ? 0.265 6.643 8.387 1.00 97.06 92 ASP A O 1
ATOM 669 N N . ARG A 1 93 ? 1.914 5.124 8.591 1.00 96.88 93 ARG A N 1
ATOM 670 C CA . ARG A 1 93 ? 1.509 4.565 9.873 1.00 96.88 93 ARG A CA 1
ATOM 671 C C . ARG A 1 93 ? 2.599 4.866 10.892 1.00 96.88 93 ARG A C 1
ATOM 673 O O . ARG A 1 93 ? 3.781 4.900 10.572 1.00 96.88 93 ARG A O 1
ATOM 680 N N . SER A 1 94 ? 2.195 5.149 12.122 1.00 95.06 94 SER A N 1
ATOM 681 C CA . SER A 1 94 ? 3.111 5.443 13.227 1.00 95.06 94 SER A CA 1
ATOM 682 C C . SER A 1 94 ? 2.985 4.360 14.284 1.00 95.06 94 SER A C 1
ATOM 684 O O . SER A 1 94 ? 1.878 3.882 14.520 1.00 95.06 94 SER A O 1
ATOM 686 N N . GLY A 1 95 ? 4.104 4.008 14.907 1.00 93.50 95 GLY A N 1
ATOM 687 C CA . GLY A 1 95 ? 4.164 2.965 15.922 1.00 93.50 95 GLY A CA 1
ATOM 688 C C . GLY A 1 95 ? 5.419 2.114 15.793 1.00 93.50 95 GLY A C 1
ATOM 689 O O . GLY A 1 95 ? 6.236 2.333 14.897 1.00 93.50 95 GLY A O 1
ATOM 690 N N . VAL A 1 96 ? 5.569 1.149 16.696 1.00 96.12 96 VAL A N 1
ATOM 691 C CA . VAL A 1 96 ? 6.602 0.109 16.606 1.00 96.12 96 VAL A CA 1
ATOM 692 C C . VAL A 1 96 ? 5.922 -1.180 16.173 1.00 96.12 96 VAL A C 1
ATOM 694 O O . VAL A 1 96 ? 5.238 -1.815 16.971 1.00 96.12 96 VAL A O 1
ATOM 697 N N . PHE A 1 97 ? 6.081 -1.550 14.905 1.00 96.00 97 PHE A N 1
ATOM 698 C CA . PHE A 1 97 ? 5.405 -2.720 14.358 1.00 96.00 97 PHE A CA 1
ATOM 699 C C . PHE A 1 97 ? 6.138 -4.012 14.726 1.00 96.00 97 PHE A C 1
ATOM 701 O O . PHE A 1 97 ? 7.352 -4.106 14.576 1.00 96.00 97 PHE A O 1
ATOM 708 N N . ALA A 1 98 ? 5.398 -5.041 15.141 1.00 95.56 98 ALA A N 1
ATOM 709 C CA . ALA A 1 98 ? 5.945 -6.367 15.448 1.00 95.56 98 ALA A CA 1
ATOM 710 C C . ALA A 1 98 ? 6.545 -7.079 14.219 1.00 95.56 98 ALA A C 1
ATOM 712 O O . ALA A 1 98 ? 7.276 -8.054 14.364 1.00 95.56 98 ALA A O 1
ATOM 713 N N . SER A 1 99 ? 6.221 -6.600 13.016 1.00 95.19 99 SER A N 1
ATOM 714 C CA . SER A 1 99 ? 6.779 -7.049 11.737 1.00 95.19 99 SER A CA 1
ATOM 715 C C . SER A 1 99 ? 8.114 -6.384 11.374 1.00 95.19 99 SER A C 1
ATOM 717 O O . SER A 1 99 ? 8.611 -6.615 10.274 1.00 95.19 99 SER A O 1
ATOM 719 N N . ASP A 1 100 ? 8.647 -5.513 12.241 1.00 96.50 100 ASP A N 1
ATOM 720 C CA . ASP A 1 100 ? 9.781 -4.615 11.976 1.00 96.50 100 ASP A CA 1
ATOM 721 C C . ASP A 1 100 ? 9.552 -3.631 10.810 1.00 96.50 100 ASP A C 1
ATOM 723 O O . ASP A 1 100 ? 10.479 -2.974 10.331 1.00 96.50 100 ASP A O 1
ATOM 727 N N . TRP A 1 101 ? 8.305 -3.493 10.349 1.00 98.12 101 TRP A N 1
ATOM 728 C CA . TRP A 1 101 ? 7.933 -2.517 9.334 1.00 98.12 101 TRP A CA 1
ATOM 729 C C . TRP A 1 101 ? 8.063 -1.084 9.866 1.00 98.12 101 TRP A C 1
ATOM 731 O O . TRP A 1 101 ? 7.693 -0.779 10.997 1.00 98.12 101 TRP A O 1
ATOM 741 N N . ASP A 1 102 ? 8.537 -0.173 9.022 1.00 97.75 102 ASP A N 1
ATOM 742 C CA . ASP A 1 102 ? 8.720 1.247 9.348 1.00 97.75 102 ASP A CA 1
ATOM 743 C C . ASP A 1 102 ? 7.416 2.069 9.304 1.00 97.75 102 ASP A C 1
ATOM 745 O O . ASP A 1 102 ? 7.433 3.269 9.585 1.00 97.75 102 ASP A O 1
ATOM 749 N N . GLY A 1 103 ? 6.296 1.441 8.925 1.00 97.81 103 GLY A N 1
ATOM 750 C CA . GLY A 1 103 ? 4.997 2.089 8.742 1.00 97.81 103 GLY A CA 1
ATOM 751 C C . GLY A 1 103 ? 4.853 2.868 7.430 1.00 97.81 103 GLY A C 1
ATOM 752 O O . GLY A 1 103 ? 3.869 3.590 7.260 1.00 97.81 103 GLY A O 1
ATOM 753 N N . LYS A 1 104 ? 5.836 2.783 6.524 1.00 97.50 104 LYS A N 1
ATOM 754 C CA . LYS A 1 104 ? 5.987 3.711 5.391 1.00 97.50 104 LYS A CA 1
ATOM 755 C C . LYS A 1 104 ? 6.387 3.039 4.081 1.00 97.50 104 LYS A C 1
ATOM 757 O O . LYS A 1 104 ? 6.003 3.512 3.016 1.00 97.50 104 LYS A O 1
ATOM 762 N N . THR A 1 105 ? 7.176 1.973 4.144 1.00 98.06 105 THR A N 1
ATOM 763 C CA . THR A 1 105 ? 7.717 1.272 2.979 1.00 98.06 105 THR A CA 1
ATOM 764 C C . THR A 1 105 ? 6.662 0.364 2.360 1.00 98.06 105 THR A C 1
ATOM 766 O O . THR A 1 105 ? 6.119 -0.506 3.041 1.00 98.06 105 THR A O 1
ATOM 769 N N . LEU A 1 106 ? 6.415 0.505 1.056 1.00 98.69 106 LEU A N 1
ATOM 770 C CA . LEU A 1 106 ? 5.593 -0.437 0.297 1.00 98.69 106 LEU A CA 1
ATOM 771 C C . LEU A 1 106 ? 6.480 -1.484 -0.362 1.00 98.69 106 LEU A C 1
ATOM 773 O O . LEU A 1 106 ? 7.351 -1.138 -1.151 1.00 98.69 106 LEU A O 1
ATOM 777 N N . THR A 1 107 ? 6.233 -2.765 -0.093 1.00 98.56 107 THR A N 1
ATOM 778 C CA . THR A 1 107 ? 6.955 -3.878 -0.721 1.00 98.56 107 THR A CA 1
ATOM 779 C C . THR A 1 107 ? 6.014 -4.712 -1.577 1.00 98.56 107 THR A C 1
ATOM 781 O O . THR A 1 107 ? 5.106 -5.359 -1.067 1.00 98.56 107 THR A O 1
ATOM 784 N N . LYS A 1 108 ? 6.251 -4.747 -2.888 1.00 98.62 108 LYS A N 1
ATOM 785 C CA . LYS A 1 108 ? 5.604 -5.668 -3.822 1.00 98.62 108 LYS A CA 1
ATOM 786 C C . LYS A 1 108 ? 6.487 -6.899 -4.031 1.00 98.62 108 LYS A C 1
ATOM 788 O O . LYS A 1 108 ? 7.576 -6.798 -4.592 1.00 98.62 108 LYS A O 1
ATOM 793 N N . ALA A 1 109 ? 5.976 -8.067 -3.649 1.00 98.19 109 ALA A N 1
ATOM 794 C CA . ALA A 1 109 ? 6.625 -9.361 -3.837 1.00 98.19 109 ALA A CA 1
ATOM 795 C C . ALA A 1 109 ? 5.701 -10.374 -4.540 1.00 98.19 109 ALA A C 1
ATOM 797 O O . ALA A 1 109 ? 4.523 -10.111 -4.815 1.00 98.19 109 ALA A O 1
ATOM 798 N N . GLY A 1 110 ? 6.250 -11.543 -4.870 1.00 98.25 110 GLY A N 1
ATOM 799 C CA . GLY A 1 110 ? 5.548 -12.594 -5.608 1.00 98.25 110 GLY A CA 1
ATOM 800 C C . GLY A 1 110 ? 5.303 -12.256 -7.084 1.00 98.25 110 GLY A C 1
ATOM 801 O O . GLY A 1 110 ? 5.555 -11.147 -7.546 1.00 98.25 110 GLY A O 1
ATOM 802 N N . LYS A 1 111 ? 4.814 -13.233 -7.848 1.00 98.12 111 LYS A N 1
ATOM 803 C CA . LYS A 1 111 ? 4.739 -13.171 -9.317 1.00 98.12 111 LYS A CA 1
ATOM 804 C C . LYS A 1 111 ? 3.559 -12.364 -9.867 1.00 98.12 111 LYS A C 1
ATOM 806 O O . LYS A 1 111 ? 3.569 -12.029 -11.046 1.00 98.12 111 LYS A O 1
ATOM 811 N N . GLY A 1 112 ? 2.548 -12.091 -9.048 1.00 98.50 112 GLY A N 1
ATOM 812 C CA . GLY A 1 112 ? 1.317 -11.421 -9.462 1.00 98.50 112 GLY A CA 1
ATOM 813 C C . GLY A 1 112 ? 1.460 -9.909 -9.625 1.00 98.50 112 GLY A C 1
ATOM 814 O O . GLY A 1 112 ? 2.559 -9.350 -9.536 1.00 98.50 112 GLY A O 1
ATOM 815 N N . THR A 1 113 ? 0.323 -9.239 -9.829 1.00 98.75 113 THR A N 1
ATOM 816 C CA . THR A 1 113 ? 0.242 -7.792 -10.073 1.00 98.75 113 THR A CA 1
ATOM 817 C C . THR A 1 113 ? -0.429 -7.034 -8.929 1.00 98.75 113 THR A C 1
ATOM 819 O O . THR A 1 113 ? -1.589 -7.282 -8.602 1.00 98.75 113 THR A O 1
ATOM 822 N N . LEU A 1 114 ? 0.263 -6.045 -8.370 1.00 98.88 114 LEU A N 1
ATOM 823 C CA . LEU A 1 114 ? -0.331 -5.047 -7.481 1.00 98.88 114 LEU A CA 1
ATOM 824 C C . LEU A 1 114 ? -0.640 -3.788 -8.289 1.00 98.88 114 LEU A C 1
ATOM 826 O O . LEU A 1 114 ? 0.271 -3.202 -8.864 1.00 98.88 114 LEU A O 1
ATOM 830 N N . LEU A 1 115 ? -1.905 -3.381 -8.335 1.00 98.81 115 LEU A N 1
ATOM 831 C CA . LEU A 1 115 ? -2.335 -2.136 -8.970 1.00 98.81 115 LEU A CA 1
ATOM 832 C C . LEU A 1 115 ? -2.482 -1.040 -7.908 1.00 98.81 115 LEU A C 1
ATOM 834 O O . LEU A 1 115 ? -3.208 -1.234 -6.937 1.00 98.81 115 LEU A O 1
ATOM 838 N N . LEU A 1 116 ? -1.857 0.119 -8.116 1.00 98.62 116 LEU A N 1
ATOM 839 C CA . LEU A 1 116 ? -2.092 1.334 -7.332 1.00 98.62 116 LEU A CA 1
ATOM 840 C C . LEU A 1 116 ? -3.040 2.265 -8.102 1.00 98.62 116 LEU A C 1
ATOM 842 O O . LEU A 1 116 ? -2.611 2.970 -9.015 1.00 98.62 116 LEU A O 1
ATOM 846 N N . SER A 1 117 ? -4.332 2.282 -7.758 1.00 98.00 117 SER A N 1
ATOM 847 C CA . SER A 1 117 ? -5.349 3.097 -8.455 1.00 98.00 117 SER A CA 1
ATOM 848 C C . SER A 1 117 ? -5.773 4.354 -7.683 1.00 98.00 117 SER A C 1
ATOM 850 O O . SER A 1 117 ? -6.839 4.928 -7.934 1.00 98.00 117 SER A O 1
ATOM 852 N N . ARG A 1 118 ? -4.964 4.774 -6.708 1.00 97.50 118 ARG A N 1
ATOM 853 C CA . ARG A 1 118 ? -5.105 6.019 -5.944 1.00 97.50 118 ARG A CA 1
ATOM 854 C C . ARG A 1 118 ? -3.748 6.685 -5.776 1.00 97.50 118 ARG A C 1
ATOM 856 O O . ARG A 1 118 ? -2.721 6.018 -5.811 1.00 97.50 118 ARG A O 1
ATOM 863 N N . VAL A 1 119 ? -3.790 7.997 -5.555 1.00 96.62 119 VAL A N 1
ATOM 864 C CA . VAL A 1 119 ? -2.639 8.775 -5.092 1.00 96.62 119 VAL A CA 1
ATOM 865 C C . VAL A 1 119 ? -2.366 8.386 -3.644 1.00 96.62 119 VAL A C 1
ATOM 867 O O . VAL A 1 119 ? -3.246 8.524 -2.785 1.00 96.62 119 VAL A O 1
ATOM 870 N N . ASN A 1 120 ? -1.175 7.862 -3.384 1.00 97.56 120 ASN A N 1
ATOM 871 C CA . ASN A 1 120 ? -0.735 7.474 -2.051 1.00 97.56 120 ASN A CA 1
ATOM 872 C C . ASN A 1 120 ? 0.043 8.616 -1.384 1.00 97.56 120 ASN A C 1
ATOM 874 O O . ASN A 1 120 ? 0.487 9.555 -2.037 1.00 97.56 120 ASN A O 1
ATOM 878 N N . THR A 1 121 ? 0.173 8.563 -0.061 1.00 96.62 121 THR A N 1
ATOM 879 C CA . THR A 1 121 ? 0.829 9.609 0.741 1.00 96.62 121 THR A CA 1
ATOM 880 C C . THR A 1 121 ? 1.886 9.064 1.691 1.00 96.62 121 THR A C 1
ATOM 882 O O . THR A 1 121 ? 2.436 9.830 2.482 1.00 96.62 121 THR A O 1
ATOM 885 N N . TYR A 1 122 ? 2.194 7.766 1.613 1.00 97.50 122 TYR A N 1
ATOM 886 C CA . TYR A 1 122 ? 3.310 7.195 2.354 1.00 97.50 122 TYR A CA 1
ATOM 887 C C . TYR A 1 122 ? 4.625 7.898 1.988 1.00 97.50 122 TYR A C 1
ATOM 889 O O . TYR A 1 122 ? 4.806 8.364 0.865 1.00 97.50 122 TYR A O 1
ATOM 897 N N . SER A 1 123 ? 5.534 8.019 2.946 1.00 96.19 123 SER A N 1
ATOM 898 C CA . SER A 1 123 ? 6.804 8.735 2.791 1.00 96.19 123 SER A CA 1
ATOM 899 C C . SER A 1 123 ? 8.008 7.811 2.608 1.00 96.19 123 SER A C 1
ATOM 901 O O . SER A 1 123 ? 9.111 8.292 2.356 1.00 96.19 123 SER A O 1
ATOM 903 N N . GLY A 1 124 ? 7.809 6.498 2.735 1.00 96.69 124 GLY A N 1
ATOM 904 C CA . GLY A 1 124 ? 8.843 5.483 2.550 1.00 96.69 124 GLY A CA 1
ATOM 905 C C . GLY A 1 124 ? 9.018 5.071 1.086 1.00 96.69 124 GLY A C 1
ATOM 906 O O . GLY A 1 124 ? 8.195 5.409 0.235 1.00 96.69 124 GLY A O 1
ATOM 907 N N . PRO A 1 125 ? 10.092 4.335 0.765 1.00 96.94 125 PRO A N 1
ATOM 908 C CA . PRO A 1 125 ? 10.334 3.859 -0.588 1.00 96.94 125 PRO A CA 1
ATOM 909 C C . PRO A 1 125 ? 9.290 2.832 -1.043 1.00 96.94 125 PRO A C 1
ATOM 911 O O . PRO A 1 125 ? 8.612 2.178 -0.245 1.00 96.94 125 PRO A O 1
ATOM 914 N N . THR A 1 126 ? 9.211 2.649 -2.359 1.00 98.00 126 THR A N 1
ATOM 915 C CA . THR A 1 126 ? 8.491 1.534 -2.980 1.00 98.00 126 THR A CA 1
ATOM 916 C C . THR A 1 126 ? 9.480 0.497 -3.486 1.00 98.00 126 THR A C 1
ATOM 918 O O . THR A 1 126 ? 10.286 0.779 -4.369 1.00 98.00 126 THR A O 1
ATOM 921 N N . LEU A 1 127 ? 9.415 -0.713 -2.942 1.00 98.06 127 LEU A N 1
ATOM 922 C CA . LEU A 1 127 ? 10.286 -1.830 -3.281 1.00 98.06 127 LEU A CA 1
ATOM 923 C C . LEU A 1 127 ? 9.512 -2.833 -4.141 1.00 98.06 127 LEU A C 1
ATOM 925 O O . LEU A 1 127 ? 8.597 -3.496 -3.660 1.00 98.06 127 LEU A O 1
ATOM 929 N N . ILE A 1 128 ? 9.875 -2.973 -5.411 1.00 98.25 128 ILE A N 1
ATOM 930 C CA . ILE A 1 128 ? 9.305 -3.960 -6.333 1.00 98.25 128 ILE A CA 1
ATOM 931 C C . ILE A 1 128 ? 10.282 -5.128 -6.407 1.00 98.25 128 ILE A C 1
ATOM 933 O O . ILE A 1 128 ? 11.147 -5.175 -7.274 1.00 98.25 128 ILE A O 1
ATOM 937 N N . GLN A 1 129 ? 10.168 -6.060 -5.464 1.00 97.25 129 GLN A N 1
ATOM 938 C CA . GLN A 1 129 ? 11.081 -7.197 -5.358 1.00 97.25 129 GLN A CA 1
ATOM 939 C C . GLN A 1 129 ? 10.835 -8.236 -6.456 1.00 97.25 129 GLN A C 1
ATOM 941 O O . GLN A 1 129 ? 11.794 -8.759 -7.003 1.00 97.25 129 GLN A O 1
ATOM 946 N N . GLN A 1 130 ? 9.568 -8.541 -6.769 1.00 97.00 130 GLN A N 1
ATOM 947 C CA . GLN A 1 130 ? 9.172 -9.474 -7.835 1.00 97.00 130 GLN A CA 1
ATOM 948 C C . GLN A 1 130 ? 7.786 -9.141 -8.407 1.00 97.00 130 GLN A C 1
ATOM 950 O O . GLN A 1 130 ? 6.943 -8.514 -7.750 1.00 97.00 130 GLN A O 1
ATOM 955 N N . GLY A 1 131 ? 7.529 -9.635 -9.621 1.00 98.38 131 GLY A N 1
ATOM 956 C CA . GLY A 1 131 ? 6.252 -9.488 -10.316 1.00 98.38 131 GLY A CA 1
ATOM 957 C C . GLY A 1 131 ? 6.001 -8.043 -10.725 1.00 98.38 131 GLY A C 1
ATOM 958 O O . GLY A 1 131 ? 6.937 -7.271 -10.904 1.00 98.38 131 GLY A O 1
ATOM 959 N N . THR A 1 132 ? 4.735 -7.657 -10.866 1.00 98.75 132 THR A N 1
ATOM 960 C CA . THR A 1 132 ? 4.389 -6.343 -11.423 1.00 98.75 132 THR A CA 1
ATOM 961 C C . THR A 1 132 ? 3.781 -5.422 -10.376 1.00 98.75 132 THR A C 1
ATOM 963 O O . THR A 1 132 ? 2.813 -5.783 -9.705 1.00 98.75 132 THR A O 1
ATOM 966 N N . LEU A 1 133 ? 4.309 -4.206 -10.268 1.00 98.75 133 LEU A N 1
ATOM 967 C CA . LEU A 1 133 ? 3.576 -3.074 -9.715 1.00 98.75 133 LEU A CA 1
ATOM 968 C C . LEU A 1 133 ? 3.073 -2.231 -10.885 1.00 98.75 133 LEU A C 1
ATOM 970 O O . LEU A 1 133 ? 3.858 -1.767 -11.709 1.00 98.75 133 LEU A O 1
ATOM 974 N N . GLU A 1 134 ? 1.759 -2.076 -10.973 1.00 98.88 134 GLU A N 1
ATOM 975 C CA . GLU A 1 134 ? 1.077 -1.322 -12.017 1.00 98.88 134 GLU A CA 1
ATOM 976 C C . GLU A 1 134 ? 0.483 -0.040 -11.429 1.00 98.88 134 GLU A C 1
ATOM 978 O O . GLU A 1 134 ? -0.106 -0.071 -10.347 1.00 98.88 134 GLU A O 1
ATOM 983 N N . THR A 1 135 ? 0.595 1.089 -12.124 1.00 98.56 135 THR A N 1
ATOM 984 C CA . THR A 1 135 ? -0.104 2.322 -11.736 1.00 98.56 135 THR A CA 1
ATOM 985 C C . THR A 1 135 ? -1.427 2.454 -12.491 1.00 98.56 135 THR A C 1
ATOM 987 O O . THR A 1 135 ? -1.556 2.081 -13.654 1.00 98.56 135 THR A O 1
ATOM 990 N N . GLY A 1 136 ? -2.456 2.951 -11.807 1.00 98.31 136 GLY A N 1
ATOM 991 C CA . GLY A 1 136 ? -3.802 3.154 -12.357 1.00 98.31 136 GLY A CA 1
ATOM 992 C C . GLY A 1 136 ? -4.254 4.612 -12.371 1.00 98.31 136 GLY A C 1
ATOM 993 O O . GLY A 1 136 ? -5.388 4.886 -12.756 1.00 98.31 136 GLY A O 1
ATOM 994 N N . VAL A 1 137 ? -3.406 5.525 -11.894 1.00 98.06 137 VAL A N 1
ATOM 995 C CA . VAL A 1 137 ? -3.631 6.974 -11.831 1.00 98.06 137 VAL A CA 1
ATOM 996 C C . VAL A 1 137 ? -2.299 7.714 -11.955 1.00 98.06 137 VAL A C 1
ATOM 998 O O . VAL A 1 137 ? -1.236 7.136 -11.718 1.00 98.06 137 VAL A O 1
ATOM 1001 N N . GLU A 1 138 ? -2.345 9.000 -12.301 1.00 96.94 138 GLU A N 1
ATOM 1002 C CA . GLU A 1 138 ? -1.170 9.874 -12.232 1.00 96.94 138 GLU A CA 1
ATOM 1003 C C . GLU A 1 138 ? -0.718 10.068 -10.780 1.00 96.94 138 GLU A C 1
ATOM 1005 O O . GLU A 1 138 ? -1.555 10.185 -9.884 1.00 96.94 138 GLU A O 1
ATOM 1010 N N . ASN A 1 139 ? 0.598 10.125 -10.559 1.00 95.25 139 ASN A N 1
ATOM 1011 C CA . ASN A 1 139 ? 1.206 10.294 -9.231 1.00 95.25 139 ASN A CA 1
ATOM 1012 C C . ASN A 1 139 ? 0.673 9.285 -8.192 1.00 95.25 139 ASN A C 1
ATOM 1014 O O . ASN A 1 139 ? 0.261 9.649 -7.095 1.00 95.25 139 ASN A O 1
ATOM 1018 N N . ALA A 1 140 ? 0.639 8.005 -8.561 1.00 96.81 140 ALA A N 1
ATOM 1019 C CA . ALA A 1 140 ? 0.174 6.918 -7.708 1.00 96.81 140 ALA A CA 1
ATOM 1020 C C . ALA A 1 140 ? 1.125 6.633 -6.534 1.00 96.81 140 ALA A C 1
ATOM 1022 O O . ALA A 1 140 ? 0.674 6.152 -5.498 1.00 96.81 140 ALA A O 1
ATOM 1023 N N . PHE A 1 141 ? 2.425 6.897 -6.675 1.00 96.12 141 PHE A N 1
ATOM 1024 C CA . PHE A 1 141 ? 3.400 6.690 -5.600 1.00 96.12 141 PHE A CA 1
ATOM 1025 C C . PHE A 1 141 ? 3.240 7.695 -4.458 1.00 96.12 141 PHE A C 1
ATOM 1027 O O . PHE A 1 141 ? 2.569 8.716 -4.593 1.00 96.12 141 PHE A O 1
ATOM 1034 N N . GLY A 1 142 ? 3.851 7.366 -3.322 1.00 89.75 142 GLY A N 1
ATOM 1035 C CA . GLY A 1 142 ? 3.935 8.249 -2.171 1.00 89.75 142 GLY A CA 1
ATOM 1036 C C . GLY A 1 142 ? 4.881 9.437 -2.375 1.00 89.75 142 GLY A C 1
ATOM 1037 O O . GLY A 1 142 ? 5.436 9.656 -3.452 1.00 89.75 142 GLY A O 1
ATOM 1038 N N . GLY A 1 143 ? 5.089 10.186 -1.291 1.00 77.12 143 GLY A N 1
ATOM 1039 C CA . GLY A 1 143 ? 5.954 11.364 -1.238 1.00 77.12 143 GLY A CA 1
ATOM 1040 C C . GLY A 1 143 ? 5.285 12.578 -1.860 1.00 77.12 143 GLY A C 1
ATOM 1041 O O . GLY A 1 143 ? 5.162 12.659 -3.068 1.00 77.12 143 GLY A O 1
ATOM 1042 N N . ALA A 1 144 ? 4.869 13.528 -1.018 1.00 68.62 144 ALA A N 1
ATOM 1043 C CA . ALA A 1 144 ? 4.030 14.674 -1.377 1.00 68.62 144 ALA A CA 1
ATOM 1044 C C . ALA A 1 144 ? 4.437 15.406 -2.677 1.00 68.62 144 ALA A C 1
ATOM 1046 O O . ALA A 1 144 ? 4.048 15.010 -3.767 1.00 68.62 144 ALA A O 1
ATOM 1047 N N . LEU A 1 145 ? 5.161 16.525 -2.600 1.00 67.25 145 LEU A N 1
ATOM 1048 C CA . LEU A 1 145 ? 5.555 17.236 -3.817 1.00 67.25 145 LEU A CA 1
ATOM 1049 C C . LEU A 1 145 ? 6.751 16.582 -4.499 1.00 67.25 145 LEU A C 1
ATOM 1051 O O . LEU A 1 145 ? 6.850 16.719 -5.706 1.00 67.25 145 LEU A O 1
ATOM 1055 N N . GLU A 1 146 ? 7.632 15.886 -3.779 1.00 76.25 146 GLU A N 1
ATOM 1056 C CA . GLU A 1 146 ? 8.921 15.408 -4.307 1.00 76.25 146 GLU A CA 1
ATOM 1057 C C . GLU A 1 146 ? 8.920 13.937 -4.764 1.00 76.25 146 GLU A C 1
ATOM 1059 O O . GLU A 1 146 ? 9.850 13.523 -5.449 1.00 76.25 146 GLU A O 1
ATOM 1064 N N . GLY A 1 147 ? 7.865 13.167 -4.473 1.00 86.62 147 GLY A N 1
ATOM 1065 C CA . GLY A 1 147 ? 7.824 11.723 -4.728 1.00 86.62 147 GLY A CA 1
ATOM 1066 C C . GLY A 1 147 ? 8.674 10.905 -3.744 1.00 86.62 147 GLY A C 1
ATOM 1067 O O . GLY A 1 147 ? 9.494 11.441 -3.000 1.00 86.62 147 GLY A O 1
ATOM 1068 N N . THR A 1 148 ? 8.461 9.591 -3.713 1.00 94.50 148 THR A N 1
ATOM 1069 C CA . THR A 1 148 ? 9.310 8.616 -2.998 1.00 94.50 148 THR A CA 1
ATOM 1070 C C . THR A 1 148 ? 10.239 7.885 -3.955 1.00 94.50 148 THR A C 1
ATOM 1072 O O . THR A 1 148 ? 9.937 7.770 -5.144 1.00 94.50 148 THR A O 1
ATOM 1075 N N . ASP A 1 149 ? 11.333 7.333 -3.436 1.00 96.06 149 ASP A N 1
ATOM 1076 C CA . ASP A 1 149 ? 12.199 6.442 -4.207 1.00 96.06 149 ASP A CA 1
ATOM 1077 C C . ASP A 1 149 ? 11.468 5.151 -4.604 1.00 96.06 149 ASP A C 1
ATOM 1079 O O . ASP A 1 149 ? 10.655 4.608 -3.845 1.00 96.06 149 ASP A O 1
ATOM 1083 N N . VAL A 1 150 ? 11.784 4.642 -5.792 1.00 97.19 150 VAL A N 1
ATOM 1084 C CA . VAL A 1 150 ? 11.300 3.365 -6.317 1.00 97.19 150 VAL A CA 1
ATOM 1085 C C . VAL A 1 150 ? 12.493 2.480 -6.658 1.00 97.19 150 VAL A C 1
ATOM 1087 O O . VAL A 1 150 ? 13.398 2.878 -7.390 1.00 97.19 150 VAL A O 1
ATOM 1090 N N . PHE A 1 151 ? 12.473 1.257 -6.141 1.00 97.50 151 PHE A N 1
ATOM 1091 C CA . PHE A 1 151 ? 13.499 0.246 -6.364 1.00 97.50 151 PHE A CA 1
ATOM 1092 C C . PHE A 1 151 ? 12.882 -0.937 -7.104 1.00 97.50 151 PHE A C 1
ATOM 1094 O O . PHE A 1 151 ? 11.885 -1.495 -6.643 1.00 97.50 151 PHE A O 1
ATOM 1101 N N . VAL A 1 152 ? 13.468 -1.338 -8.229 1.00 97.44 152 VAL A N 1
ATOM 1102 C CA . VAL A 1 152 ? 13.032 -2.499 -9.015 1.00 97.44 152 VAL A CA 1
ATOM 1103 C C . VAL A 1 152 ? 14.090 -3.591 -8.899 1.00 97.44 152 VAL A C 1
ATOM 1105 O O . VAL A 1 152 ? 15.212 -3.438 -9.375 1.00 97.44 152 VAL A O 1
ATOM 1108 N N . GLY A 1 153 ? 13.738 -4.672 -8.207 1.00 95.75 153 GLY A N 1
ATOM 1109 C CA . GLY A 1 153 ? 14.571 -5.856 -8.027 1.00 95.75 153 GLY A CA 1
ATOM 1110 C C . GLY A 1 153 ? 14.558 -6.790 -9.238 1.00 95.75 153 GLY A C 1
ATOM 1111 O O . GLY A 1 153 ? 13.780 -6.614 -10.178 1.00 95.75 153 GLY A O 1
ATOM 1112 N N . GLU A 1 154 ? 15.392 -7.830 -9.190 1.00 93.25 154 GLU A N 1
ATOM 1113 C CA . GLU A 1 154 ? 15.417 -8.876 -10.215 1.00 93.25 154 GLU A CA 1
ATOM 1114 C C . GLU A 1 154 ? 14.049 -9.572 -10.335 1.00 93.25 154 GLU A C 1
ATOM 1116 O O . GLU A 1 154 ? 13.485 -10.076 -9.363 1.00 93.25 154 GLU A O 1
ATOM 1121 N N . GLY A 1 155 ? 13.494 -9.602 -11.550 1.00 92.69 155 GLY A N 1
ATOM 1122 C CA . GLY A 1 155 ? 12.155 -10.146 -11.802 1.00 92.69 155 GLY A CA 1
ATOM 1123 C C . GLY A 1 155 ? 11.008 -9.236 -11.343 1.00 92.69 155 GLY A C 1
ATOM 1124 O O . GLY A 1 155 ? 9.843 -9.639 -11.423 1.00 92.69 155 GLY A O 1
ATOM 1125 N N . GLY A 1 156 ? 11.314 -8.027 -10.870 1.00 96.94 156 GLY A N 1
ATOM 1126 C CA . GLY A 1 156 ? 10.365 -6.939 -10.690 1.00 96.94 156 GLY A CA 1
ATOM 1127 C C . GLY A 1 156 ? 10.029 -6.255 -12.017 1.00 96.94 156 GLY A C 1
ATOM 1128 O O . GLY A 1 156 ? 10.789 -6.267 -12.981 1.00 96.94 156 GLY A O 1
ATOM 1129 N N . THR A 1 157 ? 8.849 -5.656 -12.090 1.00 98.00 157 THR A N 1
ATOM 1130 C CA . THR A 1 157 ? 8.408 -4.853 -13.230 1.00 98.00 157 THR A CA 1
ATOM 1131 C C . THR A 1 157 ? 7.608 -3.670 -12.718 1.00 98.00 157 THR A C 1
ATOM 1133 O O . THR A 1 157 ? 6.603 -3.842 -12.026 1.00 98.00 157 THR A O 1
ATOM 1136 N N . LEU A 1 158 ? 8.031 -2.471 -13.105 1.00 98.19 158 LEU A N 1
ATOM 1137 C CA . LEU A 1 158 ? 7.262 -1.248 -12.936 1.00 98.19 158 LEU A CA 1
ATOM 1138 C C . LEU A 1 158 ? 6.463 -0.977 -14.220 1.00 98.19 158 LEU A C 1
ATOM 1140 O O . LEU A 1 158 ? 7.032 -0.616 -15.247 1.00 98.19 158 LEU A O 1
ATOM 1144 N N . ASN A 1 159 ? 5.143 -1.153 -14.173 1.00 98.50 159 ASN A N 1
ATOM 1145 C CA . ASN A 1 159 ? 4.242 -0.878 -15.292 1.00 98.50 159 ASN A CA 1
ATOM 1146 C C . ASN A 1 159 ? 3.479 0.434 -15.057 1.00 98.50 159 ASN A C 1
ATOM 1148 O O . ASN A 1 159 ? 2.582 0.501 -14.222 1.00 98.50 159 ASN A O 1
ATOM 1152 N N . LEU A 1 160 ? 3.799 1.476 -15.824 1.00 98.31 160 LEU A N 1
ATOM 1153 C CA . LEU A 1 160 ? 3.159 2.787 -15.667 1.00 98.31 160 LEU A CA 1
ATOM 1154 C C . LEU A 1 160 ? 1.772 2.891 -16.315 1.00 98.31 160 LEU A C 1
ATOM 1156 O O . LEU A 1 160 ? 1.090 3.892 -16.118 1.00 98.31 160 LEU A O 1
ATOM 1160 N N . ASN A 1 161 ? 1.374 1.909 -17.132 1.00 98.06 161 ASN A N 1
ATOM 1161 C CA . ASN A 1 161 ? 0.051 1.826 -17.763 1.00 98.06 161 ASN A CA 1
ATOM 1162 C C . ASN A 1 161 ? -0.433 3.135 -18.439 1.00 98.06 161 ASN A C 1
ATOM 1164 O O . ASN A 1 161 ? -1.620 3.448 -18.454 1.00 98.06 161 ASN A O 1
ATOM 1168 N N . GLY A 1 162 ? 0.500 3.932 -18.973 1.00 97.88 162 GLY A N 1
ATOM 1169 C CA . GLY A 1 162 ? 0.213 5.222 -19.611 1.00 97.88 162 GLY A CA 1
ATOM 1170 C C . GLY A 1 162 ? 0.010 6.417 -18.667 1.00 97.88 162 GLY A C 1
ATOM 1171 O O . GLY A 1 162 ? -0.259 7.511 -19.154 1.00 97.88 162 GLY A O 1
ATOM 1172 N N . PHE A 1 163 ? 0.161 6.253 -17.350 1.00 97.88 163 PHE A N 1
ATOM 1173 C CA . PHE A 1 163 ? 0.031 7.333 -16.369 1.00 97.88 163 PHE A CA 1
ATOM 1174 C C . PHE A 1 163 ? 1.379 7.963 -16.020 1.00 97.88 163 PHE A C 1
ATOM 1176 O O . PHE A 1 163 ? 2.308 7.274 -15.594 1.00 97.88 163 PHE A O 1
ATOM 1183 N N . SER A 1 164 ? 1.451 9.291 -16.091 1.00 96.75 164 SER A N 1
ATOM 1184 C CA . SER A 1 164 ? 2.619 10.059 -15.651 1.00 96.75 164 SER A CA 1
ATOM 1185 C C . SER A 1 164 ? 2.843 9.908 -14.144 1.00 96.75 164 SER A C 1
ATOM 1187 O O . SER A 1 164 ? 1.907 10.045 -13.355 1.00 96.75 164 SER A O 1
ATOM 1189 N N . GLN A 1 165 ? 4.083 9.641 -13.733 1.00 96.31 165 GLN A N 1
ATOM 1190 C CA . GLN A 1 165 ? 4.455 9.495 -12.324 1.00 96.31 165 GLN A CA 1
ATOM 1191 C C . GLN A 1 165 ? 5.547 10.484 -11.941 1.00 96.31 165 GLN A C 1
ATOM 1193 O O . GLN A 1 165 ? 6.470 10.729 -12.720 1.00 96.31 165 GLN A O 1
ATOM 1198 N N . LYS A 1 166 ? 5.463 10.990 -10.710 1.00 94.31 166 LYS A N 1
ATOM 1199 C CA . LYS A 1 166 ? 6.557 11.669 -10.025 1.00 94.31 166 LYS A CA 1
ATOM 1200 C C . LYS A 1 166 ? 7.104 10.758 -8.927 1.00 94.31 166 LYS A C 1
ATOM 1202 O O . LYS A 1 166 ? 6.343 10.259 -8.106 1.00 94.31 166 LYS A O 1
ATOM 1207 N N . ILE A 1 167 ? 8.413 10.541 -8.942 1.00 94.88 167 ILE A N 1
ATOM 1208 C CA . ILE A 1 167 ? 9.166 9.720 -7.985 1.00 94.88 167 ILE A CA 1
ATOM 1209 C C . ILE A 1 167 ? 10.467 10.451 -7.635 1.00 94.88 167 ILE A C 1
ATOM 1211 O O . ILE A 1 167 ? 10.872 11.342 -8.383 1.00 94.88 167 ILE A O 1
ATOM 1215 N N . GLY A 1 168 ? 11.099 10.077 -6.522 1.00 94.25 168 GLY A N 1
ATOM 1216 C CA . GLY A 1 168 ? 12.403 10.607 -6.115 1.00 94.25 168 GLY A CA 1
ATOM 1217 C C . GLY A 1 168 ? 13.509 10.070 -7.023 1.00 94.25 168 GLY A C 1
ATOM 1218 O O . GLY A 1 168 ? 13.844 10.666 -8.044 1.00 94.25 168 GLY A O 1
ATOM 1219 N N . ASN A 1 169 ? 14.042 8.903 -6.677 1.00 94.19 169 ASN A N 1
ATOM 1220 C CA . ASN A 1 169 ? 14.973 8.145 -7.507 1.00 94.19 169 ASN A CA 1
ATOM 1221 C C . ASN A 1 169 ? 14.315 6.872 -8.048 1.00 94.19 169 ASN A C 1
ATOM 1223 O O . ASN A 1 169 ? 13.507 6.244 -7.365 1.00 94.19 169 ASN A O 1
ATOM 1227 N N . LEU A 1 170 ? 14.709 6.460 -9.254 1.00 95.00 170 LEU A N 1
ATOM 1228 C CA . LEU A 1 170 ? 14.462 5.113 -9.764 1.00 95.00 170 LEU A CA 1
ATOM 1229 C C . LEU A 1 170 ? 15.778 4.343 -9.735 1.00 95.00 170 LEU A C 1
ATOM 1231 O O . LEU A 1 170 ? 16.738 4.748 -10.389 1.00 95.00 170 LEU A O 1
ATOM 1235 N N . THR A 1 171 ? 15.809 3.242 -8.994 1.00 95.19 171 THR A N 1
ATOM 1236 C CA . THR A 1 171 ? 16.964 2.343 -8.938 1.00 95.19 171 THR A CA 1
ATOM 1237 C C . THR A 1 171 ? 16.561 0.975 -9.466 1.00 95.19 171 THR A C 1
ATOM 1239 O O . THR A 1 171 ? 15.656 0.347 -8.919 1.00 95.19 171 THR A O 1
ATOM 1242 N N . GLU A 1 172 ? 17.247 0.493 -10.498 1.00 89.00 172 GLU A N 1
ATOM 1243 C CA . GLU A 1 172 ? 17.173 -0.906 -10.924 1.00 89.00 172 GLU A CA 1
ATOM 1244 C C . GLU A 1 172 ? 18.313 -1.680 -10.262 1.00 89.00 172 GLU A C 1
ATOM 1246 O O . GLU A 1 172 ? 19.452 -1.211 -10.196 1.00 89.00 172 GLU A O 1
ATOM 1251 N N . ALA A 1 173 ? 18.000 -2.842 -9.698 1.00 71.12 173 ALA A N 1
ATOM 1252 C CA . ALA A 1 173 ? 18.983 -3.674 -9.030 1.00 71.12 173 ALA A CA 1
ATOM 1253 C C . ALA A 1 173 ? 19.733 -4.538 -10.051 1.00 71.12 173 ALA A C 1
ATOM 1255 O O . ALA A 1 173 ? 19.522 -5.749 -10.127 1.00 71.12 173 ALA A O 1
ATOM 1256 N N . ASP A 1 174 ? 20.650 -3.931 -10.798 1.00 57.00 174 ASP A N 1
ATOM 1257 C CA . ASP A 1 174 ? 21.707 -4.672 -11.484 1.00 57.00 174 ASP A CA 1
ATOM 1258 C C . ASP A 1 174 ? 22.712 -5.186 -10.432 1.00 57.00 174 ASP A C 1
ATOM 1260 O O . ASP A 1 174 ? 23.777 -4.609 -10.222 1.00 57.00 174 ASP A O 1
ATOM 1264 N N . GLY A 1 175 ? 22.364 -6.270 -9.731 1.00 50.62 175 GLY A N 1
ATOM 1265 C CA . GLY A 1 175 ? 23.299 -7.034 -8.899 1.00 50.62 175 GLY A CA 1
ATOM 1266 C C . GLY A 1 175 ? 23.150 -6.858 -7.387 1.00 50.62 175 GLY A C 1
ATOM 1267 O O . GLY A 1 175 ? 23.877 -6.098 -6.753 1.00 50.62 175 GLY A O 1
ATOM 1268 N N . TRP A 1 176 ? 22.296 -7.688 -6.789 1.00 47.66 176 TRP A N 1
ATOM 1269 C CA . TRP A 1 176 ? 22.574 -8.236 -5.460 1.00 47.66 176 TRP A CA 1
ATOM 1270 C C . TRP A 1 176 ? 23.464 -9.471 -5.668 1.00 47.66 176 TRP A C 1
ATOM 1272 O O . TRP A 1 176 ? 22.952 -10.576 -5.834 1.00 47.66 176 TRP A O 1
ATOM 1282 N N . LEU A 1 177 ? 24.781 -9.270 -5.771 1.00 44.03 177 LEU A N 1
ATOM 1283 C CA . LEU A 1 177 ? 25.768 -10.353 -5.656 1.00 44.03 177 LEU A CA 1
ATOM 1284 C C . LEU A 1 177 ? 26.251 -10.463 -4.210 1.00 44.03 177 LEU A C 1
ATOM 1286 O O . LEU A 1 177 ? 26.495 -9.399 -3.597 1.00 44.03 177 LEU A O 1
#